Protein AF-A0A8X6TB82-F1 (afdb_monomer_lite)

Organism: Nephila pilipes (NCBI:txid299642)

pLDDT: mean 73.17, std 14.33, range [39.84, 92.69]

Foldseek 3Di:
DCPVVVVVVVVVVVVVVVVVCPDPPPLPPDDDDDPDDPVRVCCVVVVPVNDDPVDDPPDDWDWDKDKDWDDWDDPDPPDPDIDTDIDIDTDGDD

Radius of gyration: 27.62 Å; chains: 1; bounding box: 90×26×51 Å

Secondary structure (DSSP, 8-state):
--HHHHHHHHHHHHHHHHTT------TT-----SS--HHHHHHHHT-TTT--TTSPPSS---EEEEEEEEEEE-S-TT-S--EEEEEEEEEE--

Sequence (94 aa):
MWSWLHCLLAVVTLLMTSSMAQEQLNSDEIPRFTSETDKQILDIILDRKRYDYRVRPNNKTEVNVTVLILSLSSPDESSLVSELRFLSSNLLSS

Structure (mmCIF, N/CA/C/O backbone):
data_AF-A0A8X6TB82-F1
#
_entry.id   AF-A0A8X6TB82-F1
#
loop_
_atom_site.group_PDB
_atom_site.id
_atom_site.type_symbol
_atom_site.label_atom_id
_atom_site.label_alt_id
_atom_site.label_comp_id
_atom_site.label_asym_id
_atom_site.label_entity_id
_atom_site.label_seq_id
_atom_site.pdbx_PDB_ins_code
_atom_site.Cartn_x
_atom_site.Cartn_y
_atom_site.Cartn_z
_atom_site.occupancy
_atom_site.B_iso_or_equiv
_atom_site.auth_seq_id
_atom_site.auth_comp_id
_atom_site.auth_asym_id
_atom_site.auth_atom_id
_atom_site.pdbx_PDB_model_num
ATOM 1 N N . MET A 1 1 ? -65.662 1.346 3.729 1.00 59.12 1 MET A N 1
ATOM 2 C CA . MET A 1 1 ? -64.819 0.974 4.894 1.00 59.12 1 MET A CA 1
ATOM 3 C C . MET A 1 1 ? -63.464 0.354 4.490 1.00 59.12 1 MET A C 1
ATOM 5 O O . MET A 1 1 ? -62.882 -0.363 5.286 1.00 59.12 1 MET A O 1
ATOM 9 N N . TRP A 1 2 ? -62.919 0.628 3.291 1.00 60.41 2 TRP A N 1
ATOM 10 C CA . TRP A 1 2 ? -61.617 0.085 2.833 1.00 60.41 2 TRP A CA 1
ATOM 11 C C . TRP A 1 2 ? -60.473 1.112 2.818 1.00 60.41 2 TRP A C 1
ATOM 13 O O . TRP A 1 2 ? -59.306 0.740 2.803 1.00 60.41 2 TRP A O 1
ATOM 23 N N . SER A 1 3 ? -60.791 2.408 2.893 1.00 73.38 3 SER A N 1
ATOM 24 C CA . SER A 1 3 ? -59.786 3.478 2.825 1.00 73.38 3 SER A CA 1
ATOM 25 C C . SER A 1 3 ? -58.789 3.450 3.987 1.00 73.38 3 SER A C 1
ATOM 27 O O . SER A 1 3 ? -57.616 3.738 3.791 1.00 73.38 3 SER A O 1
ATOM 29 N N . TRP A 1 4 ? -59.235 3.076 5.190 1.00 76.50 4 TRP A N 1
ATOM 30 C CA . TRP A 1 4 ? -58.367 3.034 6.372 1.00 76.50 4 TRP A CA 1
ATOM 31 C C . TRP A 1 4 ? -57.347 1.894 6.302 1.00 76.50 4 TRP A C 1
ATOM 33 O O . TRP A 1 4 ? -56.228 2.050 6.781 1.00 76.50 4 TRP A O 1
ATOM 43 N N . LEU A 1 5 ? -57.702 0.784 5.644 1.00 82.31 5 LEU A N 1
ATOM 44 C CA . LEU A 1 5 ? -56.808 -0.357 5.455 1.00 82.31 5 LEU A CA 1
ATOM 45 C C . LEU A 1 5 ? -55.640 0.004 4.523 1.00 82.31 5 LEU A C 1
ATOM 47 O O . LEU A 1 5 ? -54.495 -0.335 4.806 1.00 82.31 5 LEU A O 1
ATOM 51 N N . HIS A 1 6 ? -55.919 0.756 3.453 1.00 78.75 6 HIS A N 1
ATOM 52 C CA . HIS A 1 6 ? -54.891 1.245 2.532 1.00 78.75 6 HIS A CA 1
ATOM 53 C C . HIS A 1 6 ? -53.972 2.290 3.176 1.00 78.75 6 HIS A C 1
ATOM 55 O O . HIS A 1 6 ? -52.769 2.257 2.933 1.00 78.75 6 HIS A O 1
ATOM 61 N N . CYS A 1 7 ? -54.499 3.166 4.041 1.00 79.50 7 CYS A N 1
ATOM 62 C CA . CYS A 1 7 ? -53.670 4.099 4.809 1.00 79.50 7 CYS A CA 1
ATOM 63 C C . CYS A 1 7 ? -52.720 3.364 5.761 1.00 79.50 7 CYS A C 1
ATOM 65 O O . CYS A 1 7 ? -51.542 3.702 5.829 1.00 79.50 7 CYS A O 1
ATOM 67 N N . LEU A 1 8 ? -53.206 2.334 6.457 1.00 82.50 8 LEU A N 1
ATOM 68 C CA . LEU A 1 8 ? -52.387 1.542 7.375 1.00 82.50 8 LEU A CA 1
ATOM 69 C C . LEU A 1 8 ? -51.288 0.776 6.621 1.00 82.50 8 LEU A C 1
ATOM 71 O O . LEU A 1 8 ? -50.134 0.786 7.040 1.0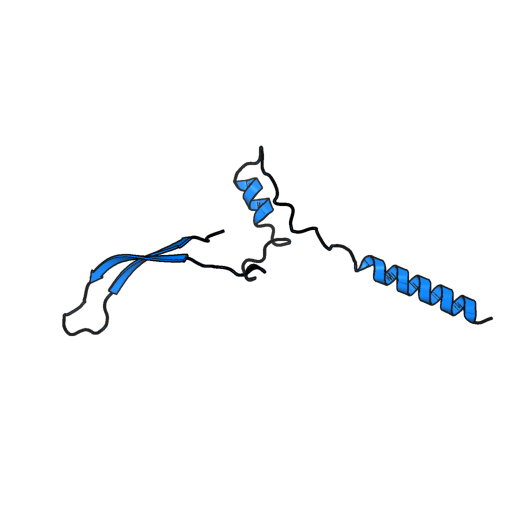0 82.50 8 LEU A O 1
ATOM 75 N N . LEU A 1 9 ? -51.622 0.196 5.463 1.00 78.44 9 LEU A N 1
ATOM 76 C CA . LEU A 1 9 ? -50.655 -0.482 4.597 1.00 78.44 9 LEU A CA 1
ATOM 77 C C . LEU A 1 9 ? -49.579 0.486 4.074 1.00 78.44 9 LEU A C 1
ATOM 79 O O . LEU A 1 9 ? -48.397 0.155 4.106 1.00 78.44 9 LEU A O 1
ATOM 83 N N . ALA A 1 10 ? -49.975 1.694 3.659 1.00 79.81 10 ALA A N 1
ATOM 84 C CA . ALA A 1 10 ? -49.060 2.726 3.174 1.00 79.81 10 ALA A CA 1
ATOM 85 C C . ALA A 1 10 ? -48.084 3.196 4.265 1.00 79.81 10 ALA A C 1
ATOM 87 O O . ALA A 1 10 ? -46.888 3.338 4.010 1.00 79.81 10 ALA A O 1
ATOM 88 N N . VAL A 1 11 ? -48.572 3.382 5.495 1.00 80.31 11 VAL A N 1
ATOM 89 C CA . VAL A 1 11 ? -47.742 3.761 6.649 1.00 80.31 11 VAL A CA 1
ATOM 90 C C . VAL A 1 11 ? -46.733 2.660 6.979 1.00 80.31 11 VAL A C 1
ATOM 92 O O . VAL A 1 11 ? -45.559 2.960 7.181 1.00 80.31 11 VAL A O 1
ATOM 95 N N . VAL A 1 12 ? -47.148 1.388 6.949 1.00 78.62 12 VAL A N 1
ATOM 96 C CA . VAL A 1 12 ? -46.240 0.248 7.159 1.00 78.62 12 VAL A CA 1
ATOM 97 C C . VAL A 1 12 ? -45.176 0.180 6.061 1.00 78.62 12 VAL A C 1
ATOM 99 O O . VAL A 1 12 ? -44.001 0.006 6.375 1.00 78.62 12 VAL A O 1
ATOM 102 N N . THR A 1 13 ? -45.532 0.386 4.789 1.00 72.75 13 THR A N 1
ATOM 103 C CA . THR A 1 13 ? -44.534 0.428 3.705 1.00 72.75 13 THR A CA 1
ATOM 104 C C . THR A 1 13 ? -43.567 1.603 3.842 1.00 72.75 13 THR A C 1
ATOM 106 O O . THR A 1 13 ? -42.375 1.432 3.604 1.00 72.75 13 THR A O 1
ATOM 109 N N . LEU A 1 14 ? -44.043 2.767 4.295 1.00 71.31 14 LEU A N 1
ATOM 110 C CA . LEU A 1 14 ? -43.211 3.955 4.493 1.00 71.31 14 LEU A CA 1
ATOM 111 C C . LEU A 1 14 ? -42.191 3.747 5.630 1.00 71.31 14 LEU A C 1
ATOM 113 O O . LEU A 1 14 ? -41.013 4.064 5.470 1.00 71.31 14 LEU A O 1
ATOM 117 N N . LEU A 1 15 ? -42.621 3.130 6.737 1.00 64.56 15 LEU A N 1
ATOM 118 C CA . LEU A 1 15 ? -41.772 2.774 7.884 1.00 64.56 15 LEU A CA 1
ATOM 119 C C . LEU A 1 15 ? -40.697 1.726 7.544 1.00 64.56 15 LEU A C 1
ATOM 121 O O . LEU A 1 15 ? -39.593 1.785 8.083 1.00 64.56 15 LEU A O 1
ATOM 125 N N . MET A 1 16 ? -40.983 0.792 6.633 1.00 60.78 16 MET A N 1
ATOM 126 C CA . MET A 1 16 ? -40.001 -0.210 6.188 1.00 60.78 16 MET A CA 1
ATOM 127 C C . MET A 1 16 ? -38.966 0.375 5.217 1.00 60.78 16 MET A C 1
ATOM 129 O O . MET A 1 16 ? -37.823 -0.072 5.193 1.00 60.78 16 MET A O 1
ATOM 133 N N . THR A 1 17 ? -39.322 1.407 4.444 1.00 58.91 17 THR A N 1
ATOM 134 C CA . THR A 1 17 ? -38.356 2.100 3.572 1.00 58.91 17 THR A CA 1
ATOM 135 C C . THR A 1 17 ? -37.423 3.045 4.330 1.00 58.91 17 THR A C 1
ATOM 137 O O . THR A 1 17 ? -36.287 3.237 3.904 1.00 58.91 17 THR A O 1
ATOM 140 N N . SER A 1 18 ? -37.843 3.591 5.480 1.00 53.28 18 SER A N 1
ATOM 141 C CA . SER A 1 18 ? -36.993 4.491 6.271 1.00 53.2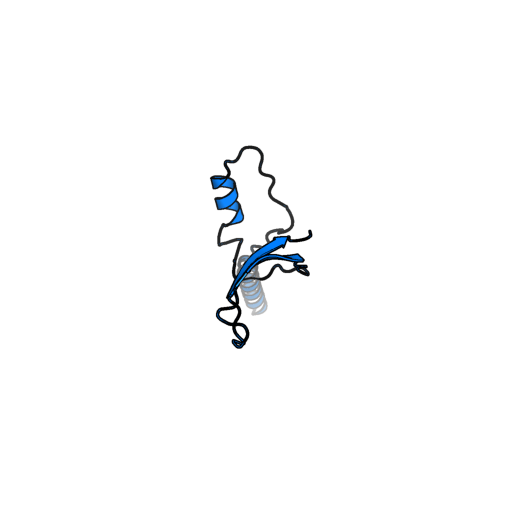8 18 SER A CA 1
ATOM 142 C C . SER A 1 18 ? -35.823 3.786 6.962 1.00 53.28 18 SER A C 1
ATOM 144 O O . SER A 1 18 ? -34.810 4.428 7.222 1.00 53.28 18 SER A O 1
ATOM 146 N N . SER A 1 19 ? -35.905 2.473 7.219 1.00 51.66 19 SER A N 1
ATOM 147 C CA . SER A 1 19 ? -34.790 1.727 7.827 1.00 51.66 19 SER A CA 1
ATOM 148 C C . SER A 1 19 ? -33.668 1.381 6.839 1.00 51.66 19 SER A C 1
ATOM 150 O O . SER A 1 19 ? -32.611 0.924 7.259 1.00 51.66 19 SER A O 1
ATOM 152 N N . MET A 1 20 ? -33.894 1.564 5.533 1.00 49.47 20 MET A N 1
ATOM 153 C CA . MET A 1 20 ? -32.915 1.312 4.465 1.00 49.47 20 MET A CA 1
ATOM 154 C C . MET A 1 20 ? -32.186 2.595 4.019 1.00 49.47 20 MET A C 1
ATOM 156 O O . MET A 1 20 ? -31.415 2.559 3.066 1.00 49.47 20 MET A O 1
ATOM 160 N N . ALA A 1 21 ? -32.423 3.724 4.700 1.00 46.50 21 ALA A N 1
ATOM 161 C CA . ALA A 1 21 ? -31.829 5.032 4.407 1.00 46.50 21 ALA A CA 1
ATOM 162 C C . ALA A 1 21 ? -30.841 5.516 5.498 1.00 46.50 21 ALA A C 1
ATOM 164 O O . ALA A 1 21 ? -30.679 6.713 5.715 1.00 46.50 21 ALA A O 1
ATOM 165 N N . GLN A 1 22 ? -30.174 4.590 6.191 1.00 45.69 22 GLN A N 1
ATOM 166 C CA . GLN A 1 22 ? -28.925 4.829 6.932 1.00 45.69 22 GLN A CA 1
ATOM 167 C C . GLN A 1 22 ? -27.823 4.116 6.133 1.00 45.69 22 GLN A C 1
ATOM 169 O O . GLN A 1 22 ? -27.976 2.937 5.850 1.00 45.69 22 GLN A O 1
ATOM 174 N N . GLU A 1 23 ? -26.724 4.697 5.669 1.00 45.41 23 GLU A N 1
ATOM 175 C CA . GLU A 1 23 ? -25.991 5.907 6.016 1.00 45.41 23 GLU A CA 1
ATOM 176 C C . GLU A 1 23 ? -25.522 6.560 4.704 1.00 45.41 23 GLU A C 1
ATOM 178 O O . GLU A 1 23 ? -24.749 5.963 3.956 1.00 45.41 23 GLU A O 1
ATOM 183 N N . GLN A 1 24 ? -25.906 7.805 4.428 1.00 39.84 24 GLN A N 1
ATOM 184 C CA . GLN A 1 24 ? -24.990 8.678 3.694 1.00 39.84 24 GLN A CA 1
ATOM 185 C C . GLN A 1 24 ? -24.073 9.300 4.743 1.00 39.84 24 GLN A C 1
ATOM 187 O O . GLN A 1 24 ? -24.330 10.387 5.255 1.00 39.84 24 GLN A O 1
ATOM 192 N N . LEU A 1 25 ? -23.050 8.534 5.134 1.00 42.16 25 LEU A N 1
ATOM 193 C CA . LEU A 1 25 ? -21.932 9.026 5.927 1.00 42.16 25 LEU A CA 1
ATOM 194 C C . LEU A 1 25 ? -21.339 10.208 5.155 1.00 42.16 25 LEU A C 1
ATOM 196 O O . LEU A 1 25 ? -20.880 10.043 4.025 1.00 42.16 25 LEU A O 1
ATOM 200 N N . ASN A 1 26 ? -21.422 11.396 5.745 1.00 48.16 26 ASN A N 1
ATOM 201 C CA . ASN A 1 26 ? -20.814 12.620 5.247 1.00 48.16 26 ASN A CA 1
ATOM 202 C C . ASN A 1 26 ? -19.303 12.374 5.065 1.00 48.16 26 ASN A C 1
ATOM 204 O O . ASN A 1 26 ? -18.544 12.405 6.029 1.00 48.16 26 ASN A O 1
ATOM 208 N N . SER A 1 27 ? -18.894 12.008 3.849 1.00 53.69 27 SER A N 1
ATOM 209 C CA . SER A 1 27 ? -17.570 11.441 3.547 1.00 53.69 27 SER A CA 1
ATOM 210 C C . SER A 1 27 ? -16.462 12.495 3.429 1.00 53.69 27 SER A C 1
ATOM 212 O O . SER A 1 27 ? -15.314 12.126 3.189 1.00 53.69 27 SER A O 1
ATOM 214 N N . ASP A 1 28 ? -16.788 13.779 3.586 1.00 56.16 28 ASP A N 1
ATOM 215 C CA . ASP A 1 28 ? -15.856 14.886 3.333 1.00 56.16 28 ASP A CA 1
ATOM 216 C C . ASP A 1 28 ? -15.186 15.448 4.598 1.00 56.16 28 ASP A C 1
ATOM 218 O O . ASP A 1 28 ? -14.325 16.323 4.503 1.00 56.16 28 ASP A O 1
ATOM 222 N N . GLU A 1 29 ? -15.521 14.953 5.795 1.00 65.12 29 GLU A N 1
ATOM 223 C CA . GLU A 1 29 ? -14.798 15.348 7.007 1.00 65.12 29 GLU A CA 1
ATOM 224 C C . GLU A 1 29 ? -13.516 14.517 7.148 1.00 65.12 29 GLU A C 1
ATOM 226 O O . GLU A 1 29 ? -13.535 13.351 7.544 1.00 65.12 29 GLU A O 1
ATOM 231 N N . ILE A 1 30 ? -12.380 15.122 6.790 1.00 67.88 30 ILE A N 1
ATOM 232 C CA . ILE A 1 30 ? -11.058 14.510 6.952 1.00 67.88 30 ILE A CA 1
ATOM 233 C C . ILE A 1 30 ? -10.810 14.282 8.454 1.00 67.88 30 ILE A C 1
ATOM 235 O O . ILE A 1 30 ? -10.757 15.258 9.211 1.00 67.88 30 ILE A O 1
ATOM 239 N N . PRO A 1 31 ? -10.615 13.030 8.913 1.00 72.38 31 PRO A N 1
ATOM 240 C CA . PRO A 1 31 ? -10.369 12.757 10.321 1.00 72.38 31 PRO A CA 1
ATOM 241 C C . PRO A 1 31 ? -9.040 13.383 10.752 1.00 72.38 31 PRO A C 1
ATOM 243 O O . PRO A 1 31 ? -7.983 13.112 10.178 1.00 72.38 31 PRO A O 1
ATOM 246 N N . ARG A 1 32 ? -9.088 14.238 11.778 1.00 80.81 32 ARG A N 1
ATOM 247 C CA . ARG A 1 32 ? -7.898 14.851 12.372 1.00 80.81 32 ARG A CA 1
ATOM 248 C C . ARG A 1 32 ? -7.388 13.974 13.511 1.00 80.81 32 ARG A C 1
ATOM 250 O O . ARG A 1 32 ? -8.049 13.850 14.535 1.00 80.81 32 ARG A O 1
ATOM 257 N N . PHE A 1 33 ? -6.196 13.412 13.344 1.00 84.69 33 PHE A N 1
ATOM 258 C CA . PHE A 1 33 ? -5.516 12.629 14.377 1.00 84.69 33 PHE A CA 1
ATOM 259 C C . PHE A 1 33 ? -4.606 13.552 15.195 1.00 84.69 33 PHE A C 1
ATOM 261 O O . PHE A 1 33 ? -3.791 14.271 14.615 1.00 84.69 33 PHE A O 1
ATOM 268 N N . THR A 1 34 ? -4.759 13.588 16.521 1.00 81.81 34 THR A N 1
ATOM 269 C CA . THR A 1 34 ? 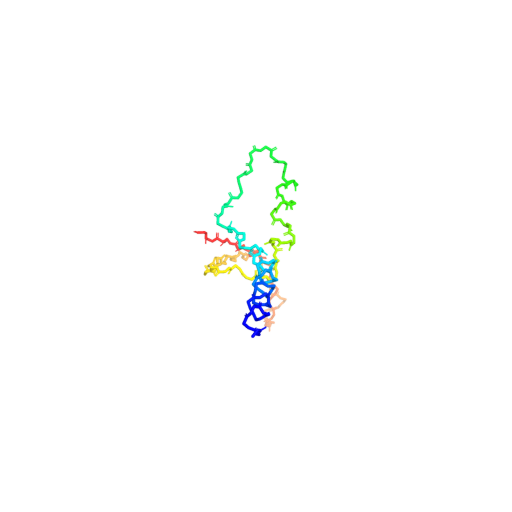-3.998 14.515 17.387 1.00 81.81 34 THR A CA 1
ATOM 270 C C . THR A 1 34 ? -3.139 13.818 18.432 1.00 81.81 34 THR A C 1
ATOM 272 O O . THR A 1 34 ? -2.123 14.383 18.831 1.00 81.81 34 THR A O 1
ATOM 275 N N . SER A 1 35 ? -3.514 12.617 18.876 1.00 81.62 35 SER A N 1
ATOM 276 C CA . SER A 1 35 ? -2.825 11.895 19.960 1.00 81.62 35 SER A CA 1
ATOM 277 C C . SER A 1 35 ? -2.656 10.397 19.698 1.00 81.62 35 SER A C 1
ATOM 279 O O . SER A 1 35 ? -2.269 9.645 20.591 1.00 81.62 35 SER A O 1
ATOM 281 N N . GLU A 1 36 ? -2.946 9.962 18.475 1.00 87.75 36 GLU A N 1
ATOM 282 C CA . GLU A 1 36 ? -3.115 8.551 18.149 1.00 87.75 36 GLU A CA 1
ATOM 283 C C . GLU A 1 36 ? -1.790 7.986 17.649 1.00 87.75 36 GLU A C 1
ATOM 285 O O . GLU A 1 36 ? -1.039 8.650 16.937 1.00 87.75 36 GLU A O 1
ATOM 290 N N . THR A 1 37 ? -1.490 6.747 18.025 1.00 89.56 37 THR A N 1
ATOM 291 C CA . THR A 1 37 ? -0.300 6.053 17.516 1.00 89.56 37 THR A CA 1
ATOM 292 C C . THR A 1 37 ? -0.465 5.715 16.036 1.00 89.56 37 THR A C 1
ATOM 294 O O . THR A 1 37 ? -1.581 5.458 15.584 1.00 89.56 37 THR A O 1
ATOM 297 N N . ASP A 1 38 ? 0.638 5.612 15.290 1.00 92.69 38 ASP A N 1
ATOM 298 C CA . ASP A 1 38 ? 0.623 5.258 13.860 1.00 92.69 38 ASP A CA 1
ATOM 299 C C . ASP A 1 38 ? -0.230 4.017 13.569 1.00 92.69 38 ASP A C 1
ATOM 301 O O . ASP A 1 38 ? -0.992 3.985 12.607 1.00 92.69 38 ASP A O 1
ATOM 305 N N . LYS A 1 39 ? -0.168 3.010 14.450 1.00 92.38 39 LYS A N 1
ATOM 306 C CA . LYS A 1 39 ? -1.007 1.813 14.344 1.00 92.38 39 LYS A CA 1
ATOM 307 C C . LYS A 1 39 ? -2.497 2.151 14.423 1.00 92.38 39 LYS A C 1
ATOM 309 O O . LYS A 1 39 ? -3.262 1.687 13.589 1.00 92.38 39 LYS A O 1
ATOM 314 N N . GLN A 1 40 ? -2.907 2.943 15.411 1.00 90.00 40 GLN A N 1
ATOM 315 C CA . GLN A 1 40 ? -4.311 3.329 15.584 1.00 90.00 40 GLN A CA 1
ATOM 316 C C . GLN A 1 40 ? -4.811 4.162 14.402 1.00 90.00 40 GLN A C 1
ATOM 318 O O . GLN A 1 40 ? -5.935 3.972 13.951 1.00 90.00 40 GLN A O 1
ATOM 323 N N . ILE A 1 41 ? -3.966 5.045 13.869 1.00 91.44 41 ILE A N 1
ATOM 324 C CA . ILE A 1 41 ? -4.276 5.832 12.673 1.00 91.44 41 ILE A CA 1
ATOM 325 C C . ILE A 1 41 ? -4.493 4.902 11.470 1.00 91.44 41 ILE A C 1
ATOM 327 O O . ILE A 1 41 ? -5.500 5.021 10.772 1.00 91.44 41 ILE A O 1
ATOM 331 N N . LEU A 1 42 ? -3.594 3.938 11.253 1.00 90.81 42 LEU A N 1
ATOM 332 C CA . LEU A 1 42 ? -3.718 2.957 10.172 1.00 90.81 42 LEU A CA 1
ATOM 333 C C . LEU A 1 42 ? -4.956 2.071 10.330 1.00 90.81 42 LEU A C 1
ATOM 335 O O . LEU A 1 42 ? -5.658 1.861 9.346 1.00 90.81 42 LEU A O 1
ATOM 339 N N . ASP A 1 43 ? -5.264 1.611 11.543 1.00 90.56 43 ASP A N 1
ATOM 340 C CA . ASP A 1 43 ? -6.466 0.818 11.824 1.00 90.56 43 ASP A CA 1
ATOM 341 C C . ASP A 1 43 ? -7.749 1.599 11.465 1.00 90.56 43 ASP A C 1
ATOM 343 O O . ASP A 1 43 ? -8.714 1.020 10.965 1.00 90.56 43 ASP A O 1
ATOM 347 N N . ILE A 1 44 ? -7.762 2.925 11.663 1.00 88.94 44 ILE A N 1
ATOM 348 C CA . ILE A 1 44 ? -8.897 3.792 11.310 1.00 88.94 44 ILE A CA 1
ATOM 349 C C . ILE A 1 44 ? -8.983 4.014 9.793 1.00 88.94 44 ILE A C 1
ATOM 351 O O . ILE A 1 44 ? -10.071 3.899 9.221 1.00 88.94 44 ILE A O 1
ATOM 355 N N . ILE A 1 45 ? -7.869 4.334 9.131 1.00 89.38 45 ILE A N 1
ATOM 356 C CA . ILE A 1 45 ? -7.846 4.659 7.694 1.00 89.38 45 ILE A CA 1
ATOM 357 C C . ILE A 1 45 ? -8.066 3.408 6.833 1.00 89.38 45 ILE A C 1
ATOM 359 O O . ILE A 1 45 ? -8.767 3.472 5.828 1.00 89.38 45 ILE A O 1
ATOM 363 N N . LEU A 1 46 ? -7.498 2.267 7.232 1.00 88.81 46 LEU A N 1
ATOM 364 C CA . LEU A 1 46 ? -7.555 1.003 6.490 1.00 88.81 46 LEU A CA 1
ATOM 365 C C . LEU A 1 46 ? -8.743 0.117 6.888 1.00 88.81 46 LEU A C 1
ATOM 367 O O . LEU A 1 46 ? -8.815 -1.035 6.456 1.00 88.81 46 LEU A O 1
ATOM 371 N N . ASP A 1 47 ? -9.679 0.625 7.697 1.00 89.38 47 ASP A N 1
ATOM 372 C CA . ASP A 1 47 ? -10.906 -0.099 8.024 1.00 89.38 47 ASP A CA 1
ATOM 373 C C . ASP A 1 47 ? -11.647 -0.461 6.729 1.00 89.38 47 ASP A C 1
ATOM 375 O O . ASP A 1 47 ? -12.103 0.406 5.980 1.00 89.38 47 ASP A O 1
ATOM 379 N N . ARG A 1 48 ? -11.797 -1.766 6.481 1.00 78.06 48 ARG A N 1
ATOM 380 C CA . ARG A 1 48 ? -12.402 -2.335 5.268 1.00 78.06 48 ARG A CA 1
ATOM 381 C C . ARG A 1 48 ? -13.839 -1.867 5.028 1.00 78.06 48 ARG A C 1
ATOM 383 O O . ARG A 1 48 ? -14.327 -1.960 3.907 1.00 78.06 48 ARG A O 1
ATOM 390 N N . LYS A 1 49 ? -14.532 -1.378 6.062 1.00 84.56 49 LYS A N 1
ATOM 391 C CA . LYS A 1 49 ? -15.860 -0.763 5.913 1.00 84.56 49 LYS A CA 1
ATOM 392 C C . LYS A 1 49 ? -15.815 0.569 5.164 1.00 84.56 49 LYS A C 1
ATOM 394 O O . LYS A 1 49 ? -16.806 0.939 4.548 1.00 84.56 49 LYS A O 1
ATOM 399 N N . ARG A 1 50 ? -14.690 1.284 5.241 1.00 81.00 50 ARG A N 1
ATOM 400 C CA . ARG A 1 50 ? -14.494 2.626 4.673 1.00 81.00 50 ARG A CA 1
ATOM 401 C C . ARG A 1 50 ? -13.514 2.646 3.502 1.00 81.00 50 ARG A C 1
ATOM 403 O O . ARG A 1 50 ? -13.659 3.486 2.622 1.00 81.00 50 ARG A O 1
ATOM 410 N N . TYR A 1 51 ? -12.542 1.735 3.477 1.00 84.56 51 TYR A N 1
ATOM 411 C CA . TYR A 1 51 ? -11.497 1.684 2.458 1.00 84.56 51 TYR A CA 1
ATOM 412 C C . TYR A 1 51 ? -11.499 0.346 1.710 1.00 84.56 51 TYR A C 1
ATOM 414 O O . TYR A 1 51 ? -11.167 -0.702 2.268 1.00 84.56 51 TYR A O 1
ATOM 422 N N . ASP A 1 52 ? -11.838 0.391 0.419 1.00 89.44 52 ASP A N 1
ATOM 423 C CA . ASP A 1 52 ? -11.645 -0.725 -0.508 1.00 89.44 52 ASP A CA 1
ATOM 424 C C . ASP A 1 52 ? -10.471 -0.421 -1.445 1.00 89.44 52 ASP A C 1
ATOM 426 O O . ASP A 1 52 ? -10.562 0.419 -2.338 1.00 89.44 52 ASP A O 1
ATOM 430 N N . TYR A 1 53 ? -9.368 -1.151 -1.268 1.00 87.25 53 TYR A N 1
ATOM 431 C CA . TYR A 1 53 ? -8.149 -1.013 -2.071 1.00 87.25 53 TYR A CA 1
ATOM 432 C C . TYR A 1 53 ? -8.346 -1.330 -3.563 1.00 87.25 53 TYR A C 1
ATOM 434 O O . TYR A 1 53 ? -7.479 -1.027 -4.383 1.00 87.25 53 TYR A O 1
ATOM 442 N N . ARG A 1 54 ? -9.453 -1.986 -3.930 1.00 88.81 54 ARG A N 1
ATOM 443 C CA . ARG A 1 54 ? -9.788 -2.330 -5.319 1.00 88.81 54 ARG A CA 1
ATOM 444 C C . ARG A 1 54 ? -10.520 -1.200 -6.034 1.00 88.81 54 ARG A C 1
ATOM 446 O O . ARG A 1 54 ? -10.653 -1.252 -7.257 1.00 88.81 54 ARG A O 1
ATOM 453 N N . VAL A 1 55 ? -11.019 -0.216 -5.290 1.00 88.00 55 VAL A N 1
ATOM 454 C CA . VAL A 1 55 ? -11.812 0.890 -5.820 1.00 88.00 55 VAL A CA 1
ATOM 455 C C . VAL A 1 55 ? -10.890 2.059 -6.143 1.00 88.00 55 VAL A C 1
ATOM 457 O O . VAL A 1 55 ? -10.082 2.498 -5.327 1.00 88.00 55 VAL A O 1
ATOM 460 N N . ARG A 1 56 ? -11.008 2.572 -7.371 1.00 83.94 56 ARG A N 1
ATOM 461 C CA . ARG A 1 56 ? -10.328 3.805 -7.773 1.00 83.94 56 ARG A CA 1
ATOM 462 C C . ARG A 1 56 ? -10.957 4.991 -7.021 1.00 83.94 56 ARG A C 1
ATOM 464 O O . ARG A 1 56 ? -12.182 5.022 -6.924 1.00 83.94 56 ARG A O 1
ATOM 471 N N . PRO A 1 57 ? -10.173 5.982 -6.557 1.00 85.69 57 PRO A N 1
ATOM 472 C CA . PRO A 1 57 ? -10.724 7.210 -5.988 1.00 85.69 57 PRO A CA 1
ATOM 473 C C . PRO A 1 57 ? -11.770 7.855 -6.910 1.00 85.69 57 PRO A C 1
ATOM 475 O O . PRO A 1 57 ? -11.591 7.883 -8.129 1.00 85.69 57 PRO A O 1
ATOM 478 N N . ASN A 1 58 ? -12.860 8.364 -6.327 1.00 77.12 58 ASN A N 1
ATOM 479 C CA . ASN A 1 58 ? -14.022 8.880 -7.069 1.00 77.12 58 ASN A CA 1
ATOM 480 C C . ASN A 1 58 ? -13.726 10.162 -7.874 1.00 77.12 58 ASN A C 1
ATOM 482 O O . ASN A 1 58 ? -14.467 10.507 -8.791 1.00 77.12 58 ASN A O 1
ATOM 486 N N . ASN A 1 59 ? -12.656 10.880 -7.536 1.00 76.12 59 ASN A N 1
ATOM 487 C CA . ASN A 1 59 ? -12.202 12.085 -8.222 1.00 76.12 59 ASN A CA 1
ATOM 488 C C . ASN A 1 59 ? -11.205 11.764 -9.352 1.00 76.12 59 ASN A C 1
ATOM 490 O O . ASN A 1 59 ? -10.649 10.667 -9.446 1.00 76.12 59 ASN A O 1
ATOM 494 N N . LYS A 1 60 ? -10.954 12.743 -10.232 1.00 78.88 60 LYS A N 1
ATOM 495 C CA . LYS A 1 60 ? -9.926 12.636 -11.277 1.00 78.88 60 LYS A CA 1
ATOM 496 C C . LYS A 1 60 ? -8.563 12.389 -10.620 1.00 78.88 60 LYS A C 1
ATOM 498 O O . LYS A 1 60 ? -7.941 13.309 -10.108 1.00 78.88 60 LYS A O 1
ATOM 503 N N . THR A 1 61 ? -8.108 11.138 -10.632 1.00 79.25 61 THR A N 1
ATOM 504 C CA . THR A 1 61 ? -6.795 10.768 -10.091 1.00 79.25 61 THR A CA 1
ATOM 505 C C . THR A 1 61 ? -5.712 11.124 -11.105 1.00 79.25 61 THR A C 1
ATOM 507 O O . THR A 1 61 ? -5.606 10.463 -12.143 1.00 79.25 61 THR A O 1
ATOM 510 N N . GLU A 1 62 ? -4.924 12.156 -10.814 1.00 85.56 62 GLU A N 1
ATOM 511 C CA . GLU A 1 62 ? -3.703 12.482 -11.551 1.00 85.56 62 GLU A CA 1
ATOM 512 C C . GLU A 1 62 ? -2.522 11.752 -10.905 1.00 85.56 62 GLU A C 1
ATOM 514 O O . GLU A 1 62 ? -2.287 11.848 -9.701 1.00 85.56 62 GLU A O 1
ATOM 519 N N . VAL A 1 63 ? -1.810 10.957 -11.703 1.00 82.69 63 VAL A N 1
ATOM 520 C CA . VAL A 1 63 ? -0.688 10.141 -11.232 1.00 82.69 63 VAL A CA 1
ATOM 521 C C . VAL A 1 63 ? 0.578 10.675 -11.876 1.00 82.69 63 VAL A C 1
ATOM 523 O O . VAL A 1 63 ? 0.713 10.619 -13.098 1.00 82.69 63 VAL A O 1
ATOM 526 N N . ASN A 1 64 ? 1.504 11.181 -11.062 1.00 87.31 64 ASN A N 1
ATOM 527 C CA . ASN A 1 64 ? 2.828 11.544 -11.540 1.00 87.31 64 ASN A CA 1
ATOM 528 C C . ASN A 1 64 ? 3.749 10.322 -11.471 1.00 87.31 64 ASN A C 1
ATOM 530 O O . ASN A 1 64 ? 4.003 9.801 -10.381 1.00 87.31 64 ASN A O 1
ATOM 534 N N . VAL A 1 65 ? 4.237 9.881 -12.631 1.00 86.06 65 VAL A N 1
ATOM 535 C CA . VAL A 1 65 ? 5.113 8.713 -12.763 1.00 86.06 65 VAL A CA 1
ATOM 536 C C . VAL A 1 65 ? 6.527 9.187 -13.067 1.00 86.06 65 VAL A C 1
ATOM 538 O O . VAL A 1 65 ? 6.807 9.665 -14.166 1.00 86.06 65 VAL A O 1
ATOM 541 N N . THR A 1 66 ? 7.429 8.999 -12.107 1.00 88.12 66 THR A N 1
ATOM 542 C CA . THR A 1 66 ? 8.859 9.274 -12.283 1.00 88.12 66 THR A CA 1
ATOM 543 C C . THR A 1 66 ? 9.623 7.959 -12.328 1.00 88.12 66 THR A C 1
ATOM 545 O O . THR A 1 66 ? 9.460 7.114 -11.446 1.00 88.12 66 THR A O 1
ATOM 548 N N . VAL A 1 67 ? 10.480 7.790 -13.338 1.00 84.19 67 VAL A N 1
ATOM 549 C CA . VAL A 1 67 ? 11.326 6.601 -13.506 1.00 84.19 67 VAL A CA 1
ATOM 550 C C . VAL A 1 67 ? 12.792 6.999 -13.389 1.00 84.19 67 VAL A C 1
ATOM 552 O O . VAL A 1 67 ? 13.273 7.845 -14.140 1.00 84.19 67 VAL A O 1
ATOM 555 N N . LEU A 1 68 ? 13.505 6.359 -12.464 1.00 85.81 68 LEU A N 1
ATOM 556 C CA . LEU A 1 68 ? 14.954 6.458 -12.330 1.00 85.81 68 LEU A CA 1
ATOM 557 C C . LEU A 1 68 ? 15.588 5.142 -12.777 1.00 85.81 68 LEU A C 1
ATOM 559 O O . LEU A 1 68 ? 15.398 4.107 -12.139 1.00 85.81 68 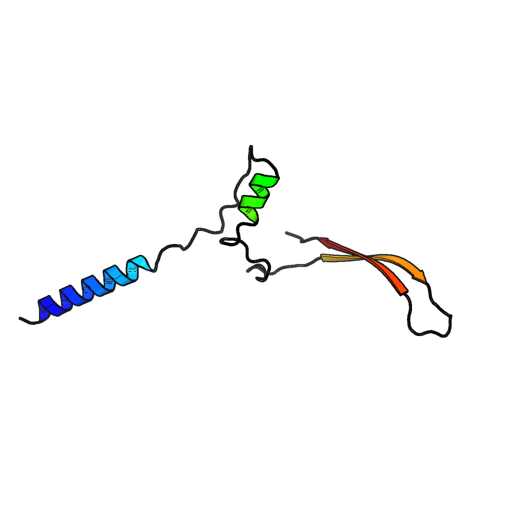LEU A O 1
ATOM 563 N N . ILE A 1 69 ? 16.358 5.188 -13.860 1.00 83.94 69 ILE A N 1
ATOM 564 C CA . ILE A 1 69 ? 17.114 4.038 -14.361 1.00 83.94 69 ILE A CA 1
ATOM 565 C C . ILE A 1 69 ? 18.438 3.965 -13.597 1.00 83.94 69 ILE A C 1
ATOM 567 O O . ILE A 1 69 ? 19.189 4.936 -13.562 1.00 83.94 69 ILE A O 1
ATOM 571 N N . LEU A 1 70 ? 18.711 2.816 -12.979 1.00 81.56 70 LEU A N 1
ATOM 572 C CA . LEU A 1 70 ? 19.896 2.597 -12.146 1.00 81.56 70 LEU A CA 1
ATOM 573 C C . LEU A 1 70 ? 21.017 1.892 -12.908 1.00 81.56 70 LEU A C 1
ATOM 575 O O . LEU A 1 70 ? 22.187 2.215 -12.727 1.00 81.56 70 LEU A O 1
ATOM 579 N N . SER A 1 71 ? 20.670 0.922 -13.753 1.00 76.25 71 SER A N 1
ATOM 580 C CA . SER A 1 71 ? 21.644 0.204 -14.572 1.00 76.25 71 SER A CA 1
ATOM 581 C C . SER A 1 71 ? 21.002 -0.359 -15.830 1.00 76.25 71 SER A C 1
ATOM 583 O O . SER A 1 71 ? 19.887 -0.887 -15.784 1.00 76.25 71 SER A O 1
ATOM 585 N N . LEU A 1 72 ? 21.762 -0.295 -16.919 1.00 71.88 72 LEU A N 1
ATOM 586 C CA . LEU A 1 72 ? 21.487 -0.947 -18.190 1.00 71.88 72 LEU A CA 1
ATOM 587 C C . LEU A 1 72 ? 22.598 -1.970 -18.410 1.00 71.88 72 LEU A C 1
ATOM 589 O O . LEU A 1 72 ? 23.759 -1.582 -18.523 1.00 71.88 72 LEU A O 1
ATOM 593 N N . SER A 1 73 ? 22.264 -3.254 -18.444 1.00 68.62 73 SER A N 1
ATOM 594 C CA . SER A 1 73 ? 23.202 -4.290 -18.877 1.00 68.62 73 SER A CA 1
ATOM 595 C C . SER A 1 73 ? 22.604 -5.014 -20.071 1.00 68.62 73 SER A C 1
ATOM 597 O O . SER A 1 73 ? 21.572 -5.679 -19.951 1.00 68.62 73 SER A O 1
ATOM 599 N N . SER A 1 74 ? 23.235 -4.857 -21.232 1.00 62.53 74 SER A N 1
ATOM 600 C CA . SER A 1 74 ? 23.027 -5.753 -22.361 1.00 62.53 74 SER A CA 1
ATOM 601 C C . SER A 1 74 ? 23.706 -7.090 -22.045 1.00 62.53 74 SER A C 1
ATOM 603 O O . SER A 1 74 ? 24.849 -7.088 -21.582 1.00 62.53 74 SER A O 1
ATOM 605 N N . PRO A 1 75 ? 23.037 -8.233 -22.269 1.00 61.16 75 PRO A N 1
ATOM 606 C CA . PRO A 1 75 ? 23.721 -9.517 -22.315 1.00 61.16 75 PRO A CA 1
ATOM 607 C C . PRO A 1 75 ? 24.784 -9.501 -23.422 1.00 61.16 75 PRO A C 1
ATOM 609 O O . PRO A 1 75 ? 25.928 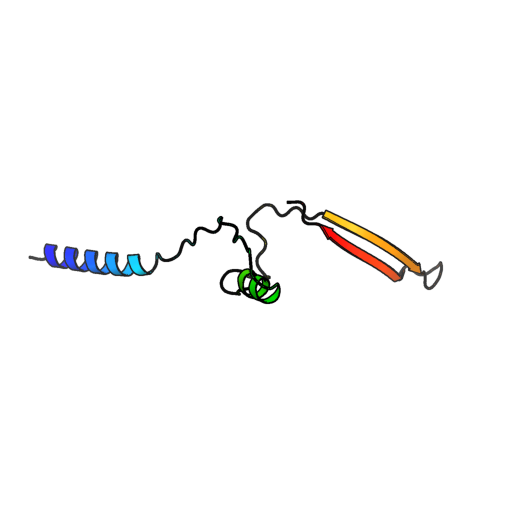-9.834 -23.152 1.00 61.1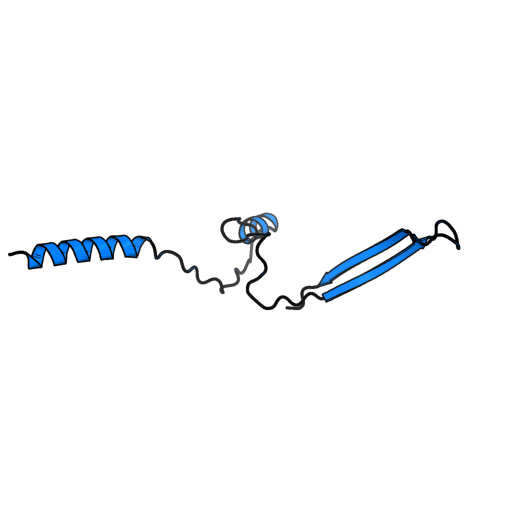6 75 PRO A O 1
ATOM 612 N N . ASP A 1 76 ? 24.443 -8.990 -24.614 1.00 58.44 76 ASP A N 1
ATOM 613 C CA . ASP A 1 76 ? 25.320 -8.911 -25.791 1.00 58.44 76 ASP A CA 1
ATOM 614 C C . ASP A 1 76 ? 24.862 -7.760 -26.720 1.00 58.44 76 ASP A C 1
ATOM 616 O O . ASP A 1 76 ? 23.656 -7.531 -26.844 1.00 58.44 76 ASP A O 1
ATOM 620 N N . GLU A 1 77 ? 25.769 -7.075 -27.435 1.00 61.50 77 GLU A N 1
ATOM 621 C CA . GLU A 1 77 ? 25.465 -6.005 -28.430 1.00 61.50 77 GLU A CA 1
ATOM 622 C C . GLU A 1 77 ? 24.546 -6.451 -29.596 1.00 61.50 77 GLU A C 1
ATOM 624 O O . GLU A 1 77 ? 24.087 -5.628 -30.384 1.00 61.50 77 GLU A O 1
ATOM 629 N N . SER A 1 78 ? 24.245 -7.750 -29.720 1.00 58.12 78 SER A N 1
ATOM 630 C CA . SER A 1 78 ? 23.308 -8.311 -30.707 1.00 58.12 78 SER A CA 1
ATOM 631 C C . SER A 1 78 ? 21.954 -8.735 -30.120 1.00 58.12 78 SER A C 1
ATOM 633 O O . SER A 1 78 ? 21.065 -9.156 -30.864 1.00 58.12 78 SER A O 1
ATOM 635 N N . SER A 1 79 ? 21.776 -8.643 -28.800 1.00 59.94 79 SER A N 1
ATOM 636 C CA . SER A 1 79 ? 20.575 -9.109 -28.106 1.00 59.94 79 SER A CA 1
ATOM 637 C C . SER A 1 79 ? 19.554 -7.975 -27.923 1.00 59.94 79 SER A C 1
ATOM 639 O O . SER A 1 79 ? 19.842 -6.924 -27.359 1.00 59.94 79 SER A O 1
ATOM 641 N N . LEU A 1 80 ? 18.320 -8.195 -28.392 1.00 59.62 80 LEU A N 1
ATOM 642 C CA . LEU A 1 80 ? 17.189 -7.252 -28.279 1.00 59.62 80 LEU A CA 1
ATOM 643 C C . LEU A 1 80 ? 16.622 -7.125 -26.851 1.00 59.62 80 LEU A C 1
ATOM 645 O O . LEU A 1 80 ? 15.659 -6.391 -26.631 1.00 59.62 80 LEU A O 1
ATOM 649 N N . VAL A 1 81 ? 17.174 -7.863 -25.886 1.00 64.31 81 VAL A N 1
ATOM 650 C CA . VAL A 1 81 ? 16.664 -7.952 -24.517 1.00 64.31 81 VAL A CA 1
ATOM 651 C C . VAL A 1 81 ? 17.688 -7.332 -23.580 1.00 64.31 81 VAL A C 1
ATOM 653 O O . VAL A 1 81 ? 18.704 -7.941 -23.270 1.00 64.31 81 VAL A O 1
ATOM 656 N N . SER A 1 82 ? 17.422 -6.107 -23.133 1.00 66.81 82 SER A N 1
ATOM 657 C CA . SER A 1 82 ? 18.213 -5.457 -22.087 1.00 66.81 82 SER A CA 1
ATOM 658 C C . SER A 1 82 ? 17.558 -5.674 -20.731 1.00 66.81 82 SER A C 1
ATOM 660 O O . SER A 1 82 ? 16.360 -5.431 -20.566 1.00 66.81 82 SER A O 1
ATOM 662 N N . GLU A 1 83 ? 18.344 -6.096 -19.745 1.00 74.19 83 GLU A N 1
ATOM 663 C CA . GLU A 1 83 ? 17.877 -6.127 -18.364 1.00 74.19 83 GLU A CA 1
ATOM 664 C C . GLU A 1 83 ? 17.965 -4.718 -17.769 1.00 74.19 83 GLU A C 1
ATOM 666 O O . GLU A 1 83 ? 19.026 -4.085 -17.753 1.00 74.19 83 GLU A O 1
ATOM 671 N N . LEU A 1 84 ? 16.823 -4.217 -17.291 1.00 75.56 84 LEU A N 1
ATOM 672 C CA . LEU A 1 84 ? 16.690 -2.884 -16.713 1.00 75.56 84 LEU A CA 1
ATOM 673 C C . LEU A 1 84 ? 16.471 -2.987 -15.210 1.00 75.56 84 LEU A C 1
ATOM 675 O O . LEU A 1 84 ? 15.505 -3.599 -14.755 1.00 75.56 84 LEU A O 1
ATOM 679 N N . ARG A 1 85 ? 17.320 -2.310 -14.434 1.00 76.06 85 ARG A N 1
ATOM 680 C CA . ARG A 1 85 ? 17.025 -2.021 -13.027 1.00 76.06 85 ARG A CA 1
ATOM 681 C C . ARG A 1 85 ? 16.574 -0.576 -12.918 1.00 76.06 85 ARG A C 1
ATOM 683 O O . ARG A 1 85 ? 17.334 0.333 -13.254 1.00 76.06 85 ARG A O 1
ATOM 690 N N . PHE A 1 86 ? 15.351 -0.364 -12.446 1.00 79.62 86 PHE A N 1
ATOM 691 C CA . PHE A 1 86 ? 14.791 0.970 -12.258 1.00 79.62 86 PHE A CA 1
ATOM 692 C C . PHE A 1 86 ? 13.996 1.071 -10.957 1.00 79.62 86 PHE A C 1
ATOM 694 O O . PHE A 1 86 ? 13.520 0.073 -10.416 1.00 79.62 86 PHE A O 1
ATOM 701 N N . LEU A 1 87 ? 13.852 2.300 -10.470 1.00 78.62 87 LEU A N 1
ATOM 702 C CA . LEU A 1 87 ? 12.910 2.672 -9.423 1.00 78.62 87 LEU A CA 1
ATOM 703 C C . LEU A 1 87 ? 11.808 3.523 -10.047 1.00 78.62 87 LEU A C 1
ATOM 705 O O . LEU A 1 87 ? 12.091 4.455 -10.800 1.00 78.62 87 LEU A O 1
ATOM 709 N N . SER A 1 88 ? 10.559 3.212 -9.721 1.00 77.81 88 SER A N 1
ATOM 710 C CA . SER A 1 88 ? 9.405 4.033 -10.080 1.00 77.81 88 SER A CA 1
ATOM 711 C C . SER A 1 88 ? 8.779 4.604 -8.816 1.00 77.81 88 SER A C 1
ATOM 713 O O . SER A 1 88 ? 8.375 3.835 -7.940 1.00 77.81 88 SER A O 1
ATOM 715 N N . SER A 1 89 ? 8.667 5.926 -8.723 1.00 77.19 89 SER A N 1
ATOM 716 C CA . SER A 1 89 ? 7.878 6.579 -7.680 1.00 77.19 89 SER A CA 1
ATOM 717 C C . SER A 1 89 ? 6.580 7.120 -8.272 1.00 77.19 89 SER A C 1
ATOM 719 O O . SER A 1 89 ? 6.573 7.740 -9.335 1.00 77.19 89 SER A O 1
ATOM 721 N N . ASN A 1 90 ? 5.476 6.858 -7.573 1.00 66.38 90 ASN A N 1
ATOM 722 C CA . ASN A 1 90 ? 4.186 7.472 -7.852 1.00 66.38 90 ASN A CA 1
ATOM 723 C C . ASN A 1 90 ? 3.972 8.559 -6.803 1.00 66.38 90 ASN A C 1
ATOM 725 O O . ASN A 1 90 ? 3.750 8.253 -5.631 1.00 66.38 90 ASN A O 1
ATOM 729 N N . LEU A 1 91 ? 4.076 9.818 -7.209 1.00 52.31 91 LEU A N 1
ATOM 730 C CA . LEU A 1 91 ? 3.679 10.943 -6.370 1.00 52.31 91 LEU A CA 1
ATOM 731 C C . LEU A 1 91 ? 2.247 11.301 -6.767 1.00 52.31 91 LEU A C 1
ATOM 733 O O . LEU A 1 91 ? 2.000 11.706 -7.903 1.00 52.31 91 LEU A O 1
ATOM 737 N N . LEU A 1 92 ? 1.288 11.109 -5.858 1.00 48.19 92 LEU A N 1
ATOM 738 C CA . LEU A 1 92 ? -0.038 11.694 -6.040 1.00 48.19 92 LEU A CA 1
ATOM 739 C C . LEU A 1 92 ? 0.117 13.210 -5.876 1.00 48.19 92 LEU A C 1
ATOM 741 O O . LEU A 1 92 ? 0.474 13.678 -4.796 1.00 48.19 92 LEU A O 1
ATOM 745 N N . SER A 1 93 ? -0.115 13.963 -6.951 1.00 46.34 93 SER A N 1
ATOM 746 C CA . SER A 1 93 ? -0.316 15.406 -6.840 1.00 46.34 93 SER A CA 1
ATOM 747 C C . SER A 1 93 ? -1.745 15.612 -6.350 1.00 46.34 93 SER A C 1
ATOM 749 O O . SER A 1 93 ? -2.684 15.263 -7.065 1.00 46.34 93 SER A O 1
ATOM 751 N N . SER A 1 94 ? -1.890 16.086 -5.111 1.00 42.84 94 SER A N 1
ATOM 752 C CA . SER A 1 94 ? -3.171 16.561 -4.573 1.00 42.84 94 SER A CA 1
ATOM 753 C C . SER A 1 94 ? -3.541 17.924 -5.142 1.00 42.84 94 SER A C 1
ATOM 755 O O . SER A 1 94 ? -2.621 18.658 -5.566 1.00 42.84 94 SER A O 1
#